Protein AF-A0A552FMI7-F1 (afdb_monomer_lite)

Sequence (33 aa):
MEVMHERNAHNFPLDLASGQQAPVALIAPAING

Organism: NCBI:txid2486251

Structure (mmCIF, N/CA/C/O backbone):
data_AF-A0A552FMI7-F1
#
_entry.id   AF-A0A552FMI7-F1
#
loop_
_atom_site.group_PDB
_atom_site.id
_atom_site.type_symbol
_atom_site.label_atom_id
_atom_site.label_alt_id
_atom_site.label_comp_id
_atom_site.label_asym_id
_atom_site.label_entity_id
_atom_site.label_seq_id
_atom_site.pdbx_PDB_ins_code
_atom_site.Cartn_x
_atom_site.Cartn_y
_atom_site.Cartn_z
_atom_site.occupancy
_atom_site.B_iso_or_equiv
_atom_site.auth_seq_id
_atom_site.auth_comp_id
_atom_site.auth_asym_id
_atom_site.auth_atom_id
_atom_site.pdbx_PDB_model_num
ATOM 1 N N . MET A 1 1 ? -11.016 20.946 32.199 1.00 63.09 1 MET A N 1
ATOM 2 C CA . MET A 1 1 ? -10.751 20.916 30.747 1.00 63.09 1 MET A CA 1
ATOM 3 C C . MET A 1 1 ? -10.758 19.453 30.366 1.00 63.09 1 MET A C 1
ATOM 5 O O . MET A 1 1 ? -9.868 18.741 30.807 1.00 63.09 1 MET A O 1
ATOM 9 N N . GLU A 1 2 ? -11.806 18.993 29.687 1.00 58.94 2 GLU A N 1
ATOM 10 C CA . GLU A 1 2 ? -11.961 17.577 29.341 1.00 58.94 2 GLU A CA 1
ATOM 11 C C . GLU A 1 2 ? -10.799 17.141 28.436 1.00 58.94 2 GLU A C 1
ATOM 13 O O . GLU A 1 2 ? -10.590 17.709 27.360 1.00 58.94 2 GLU A O 1
ATOM 18 N N . VAL A 1 3 ? -10.003 16.169 28.884 1.00 65.94 3 VAL A N 1
ATOM 19 C CA . VAL A 1 3 ? -8.946 15.571 28.064 1.00 65.94 3 VAL A CA 1
ATOM 20 C C . VAL A 1 3 ? -9.571 14.467 27.218 1.00 65.94 3 VAL A C 1
ATOM 22 O O . VAL A 1 3 ? -9.972 13.425 27.725 1.00 65.94 3 VAL A O 1
ATOM 25 N N . MET A 1 4 ? -9.693 14.704 25.911 1.00 71.88 4 MET A N 1
ATOM 26 C CA . MET A 1 4 ? -10.196 13.692 24.980 1.00 71.88 4 MET A CA 1
ATOM 27 C C . MET A 1 4 ? -9.149 12.579 24.842 1.00 71.88 4 MET A C 1
ATOM 29 O O . MET A 1 4 ? -8.112 12.781 24.210 1.00 71.88 4 MET A O 1
ATOM 33 N N . HIS A 1 5 ? -9.435 11.419 25.439 1.00 73.44 5 HIS A N 1
ATOM 34 C CA . HIS A 1 5 ? -8.563 10.236 25.521 1.00 73.44 5 HIS A CA 1
ATOM 35 C C . HIS A 1 5 ? -8.106 9.701 24.146 1.00 73.44 5 HIS A C 1
ATOM 37 O O . HIS A 1 5 ? -7.083 9.034 24.053 1.00 73.44 5 HIS A O 1
ATOM 43 N N . GLU A 1 6 ? -8.802 10.072 23.066 1.00 65.25 6 GLU A N 1
ATOM 44 C CA . GLU A 1 6 ? -8.609 9.516 21.719 1.00 65.25 6 GLU A CA 1
ATOM 45 C C . GLU A 1 6 ? -8.379 10.580 20.637 1.00 65.25 6 GLU A C 1
ATOM 47 O O . GLU A 1 6 ? -8.489 10.305 19.445 1.00 65.25 6 GLU A O 1
ATOM 52 N N . ARG A 1 7 ? -8.039 11.819 21.014 1.00 68.69 7 ARG A N 1
ATOM 53 C CA . ARG A 1 7 ? -7.919 12.924 20.041 1.00 68.69 7 ARG A CA 1
ATOM 54 C C . ARG A 1 7 ? -6.838 12.701 18.965 1.00 68.69 7 ARG A C 1
ATOM 56 O O . ARG A 1 7 ? -6.889 13.356 17.931 1.00 68.69 7 ARG A O 1
ATOM 63 N N . ASN A 1 8 ? -5.903 11.778 19.218 1.00 69.44 8 ASN A N 1
ATOM 64 C CA . ASN A 1 8 ? -4.827 11.357 18.312 1.00 69.44 8 ASN A CA 1
ATOM 65 C C . ASN A 1 8 ? -4.852 9.841 18.031 1.00 69.44 8 ASN A C 1
ATOM 67 O O . ASN A 1 8 ? -3.810 9.256 17.731 1.00 69.44 8 ASN A O 1
ATOM 71 N N . ALA A 1 9 ? -5.996 9.172 18.188 1.00 71.44 9 ALA A N 1
ATOM 72 C CA . ALA A 1 9 ? -6.094 7.773 17.795 1.00 71.44 9 ALA A CA 1
ATOM 73 C C . ALA A 1 9 ? -5.843 7.662 16.281 1.00 71.44 9 ALA A C 1
ATO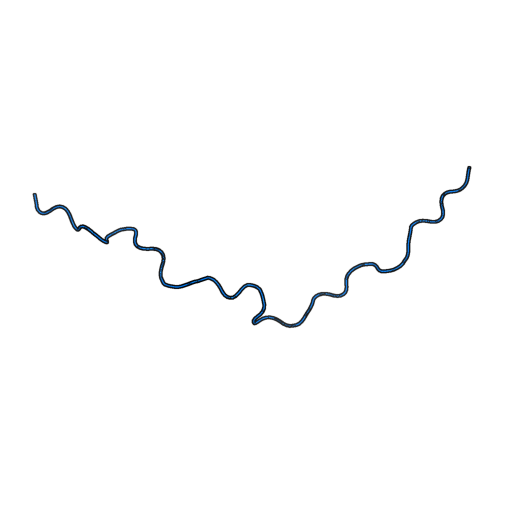M 75 O O . ALA A 1 9 ? -6.520 8.294 15.472 1.00 71.44 9 ALA A O 1
ATOM 76 N N . HIS A 1 10 ? -4.824 6.895 15.896 1.00 77.31 10 HIS A N 1
ATOM 77 C CA . HIS A 1 10 ? -4.548 6.613 14.494 1.00 77.31 10 HIS A CA 1
ATOM 78 C C . HIS A 1 10 ? -5.604 5.618 14.006 1.00 77.31 10 HIS A C 1
ATOM 80 O O . HIS A 1 10 ? -5.665 4.482 14.478 1.00 77.31 10 HIS A O 1
ATOM 86 N N . ASN A 1 11 ? -6.471 6.069 13.101 1.00 71.06 11 ASN A N 1
ATOM 87 C CA . ASN A 1 11 ? -7.581 5.276 12.588 1.00 71.06 11 ASN A CA 1
ATOM 88 C C . ASN A 1 11 ? -7.070 4.114 11.726 1.00 71.06 11 ASN A C 1
ATOM 90 O O . ASN A 1 11 ? -6.813 4.301 10.541 1.00 71.06 11 ASN A O 1
ATOM 94 N N . PHE A 1 12 ? -7.032 2.922 12.331 1.00 65.94 12 PHE A N 1
ATOM 95 C CA . PHE A 1 12 ? -6.882 1.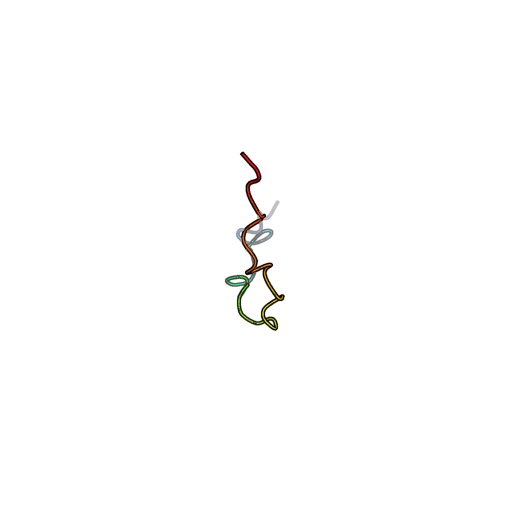611 11.688 1.00 65.94 12 PHE A CA 1
ATOM 96 C C . PHE A 1 12 ? -5.531 1.351 10.998 1.00 65.94 12 PHE A C 1
ATOM 98 O O . PHE A 1 12 ? -4.805 2.282 10.647 1.00 65.94 12 PHE A O 1
ATOM 105 N N . PRO A 1 13 ? -5.124 0.070 10.870 1.00 66.44 13 PRO A N 1
ATOM 106 C CA . PRO A 1 13 ? -3.827 -0.260 10.305 1.00 66.44 13 PR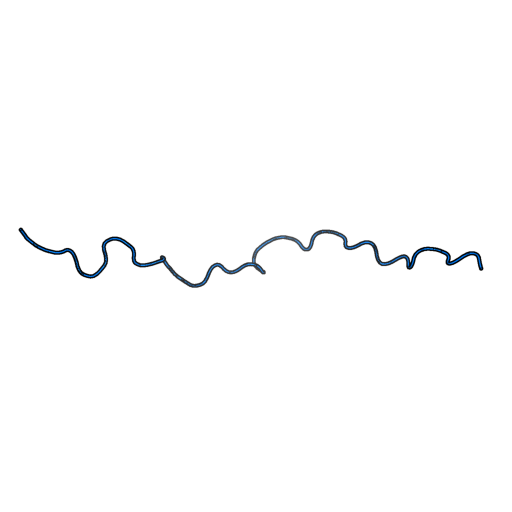O A CA 1
ATOM 107 C C . PRO A 1 13 ? -3.817 0.217 8.859 1.00 66.44 13 PRO A C 1
ATOM 109 O O . PRO A 1 13 ? -4.636 -0.215 8.053 1.00 66.44 13 PRO A O 1
ATOM 112 N N . LEU A 1 14 ? -2.918 1.149 8.556 1.00 67.12 14 LEU A N 1
ATOM 113 C CA . LEU A 1 14 ? -2.647 1.591 7.199 1.00 67.12 14 LEU A CA 1
ATOM 114 C C . LEU A 1 14 ? -2.329 0.331 6.380 1.00 67.12 14 LEU A C 1
ATOM 116 O O . LEU A 1 14 ? -1.254 -0.248 6.544 1.00 67.12 14 LEU A O 1
ATOM 120 N N . ASP A 1 15 ? -3.270 -0.144 5.560 1.00 67.88 15 ASP A N 1
ATOM 121 C CA . ASP A 1 15 ? -3.017 -1.287 4.687 1.00 67.88 15 ASP A CA 1
ATOM 122 C C . ASP A 1 15 ? -2.168 -0.811 3.506 1.00 67.88 15 ASP A C 1
ATOM 124 O O . ASP A 1 15 ? -2.656 -0.492 2.416 1.00 67.88 15 ASP A O 1
ATOM 128 N N . LEU A 1 16 ? -0.864 -0.733 3.779 1.00 64.88 16 LEU A N 1
ATOM 129 C CA . LEU A 1 16 ? 0.211 -0.388 2.852 1.00 64.88 16 LEU A CA 1
ATOM 130 C C . LEU A 1 16 ? 0.322 -1.375 1.674 1.00 64.88 16 LEU A C 1
ATOM 132 O O . LEU A 1 16 ? 1.137 -1.146 0.781 1.00 64.88 16 LEU A O 1
ATOM 136 N N . ALA A 1 17 ? -0.479 -2.446 1.651 1.00 63.47 17 ALA A N 1
ATOM 137 C CA . ALA A 1 17 ? -0.531 -3.435 0.579 1.00 63.47 17 ALA A CA 1
ATOM 138 C C . ALA A 1 17 ? -1.805 -3.344 -0.287 1.00 63.47 17 ALA A C 1
ATOM 140 O O . ALA A 1 17 ? -1.951 -4.119 -1.230 1.00 63.47 17 ALA A O 1
ATOM 141 N N . SER A 1 18 ? -2.708 -2.393 -0.019 1.00 71.06 18 SER A N 1
ATOM 142 C CA . SER A 1 18 ? -3.952 -2.217 -0.793 1.00 71.06 18 SER A CA 1
ATOM 143 C C . SER A 1 18 ? -3.756 -1.561 -2.172 1.00 71.06 18 SER A C 1
ATOM 145 O O . SER A 1 18 ? -4.663 -1.569 -3.007 1.00 71.06 18 SER A O 1
ATOM 147 N N . GLY A 1 19 ? -2.576 -0.989 -2.429 1.00 75.00 19 GLY A N 1
ATOM 148 C CA . GLY A 1 19 ? -2.215 -0.375 -3.708 1.00 75.00 19 GLY A CA 1
ATOM 149 C C . GLY A 1 19 ? -1.659 -1.376 -4.726 1.00 75.00 19 GLY A C 1
ATOM 150 O O . GLY A 1 19 ? -1.126 -2.425 -4.374 1.00 75.00 19 GLY A O 1
ATOM 151 N N . GLN A 1 20 ? -1.732 -1.034 -6.015 1.00 75.81 20 GLN A N 1
ATOM 152 C CA . GLN A 1 20 ? -1.013 -1.770 -7.061 1.00 75.81 20 GLN A CA 1
ATOM 153 C C . GLN A 1 20 ? 0.494 -1.766 -6.769 1.00 75.81 20 GLN A C 1
ATOM 155 O O . GLN A 1 20 ? 1.069 -0.719 -6.468 1.00 75.81 20 GLN A O 1
ATOM 160 N N . GLN A 1 21 ? 1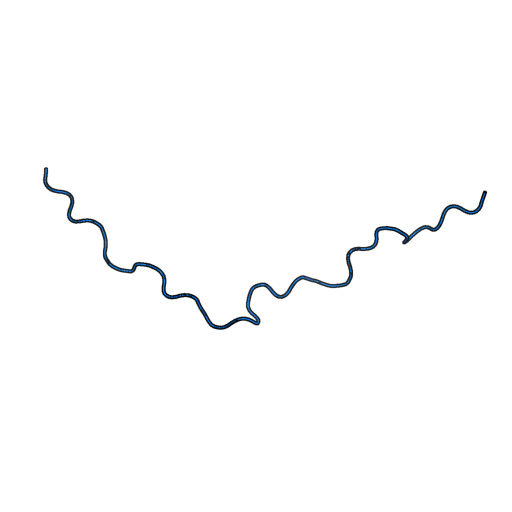.134 -2.935 -6.873 1.00 77.00 21 GLN A N 1
ATOM 161 C CA . GLN A 1 21 ? 2.567 -3.071 -6.637 1.00 77.00 21 GLN A CA 1
ATOM 162 C C . GLN A 1 21 ? 3.338 -2.183 -7.620 1.00 77.00 21 GLN A C 1
ATOM 164 O O . GLN A 1 21 ? 3.241 -2.350 -8.836 1.00 77.00 21 GLN A O 1
ATOM 169 N N . ALA A 1 22 ? 4.121 -1.242 -7.093 1.00 80.81 22 ALA A N 1
ATOM 170 C CA . ALA A 1 22 ? 5.038 -0.472 -7.917 1.00 80.81 22 ALA A CA 1
ATOM 171 C C . ALA A 1 22 ? 6.121 -1.413 -8.477 1.00 80.81 22 ALA A C 1
ATOM 173 O O . ALA A 1 22 ? 6.644 -2.248 -7.730 1.00 80.81 22 ALA A O 1
ATOM 174 N N . PRO A 1 23 ? 6.483 -1.299 -9.767 1.00 79.38 23 PRO A N 1
ATOM 175 C CA . PRO A 1 23 ? 7.568 -2.089 -10.326 1.00 79.38 23 PRO A CA 1
ATOM 176 C C . PRO A 1 23 ? 8.872 -1.740 -9.600 1.00 79.38 23 PRO A C 1
ATOM 178 O O . PRO A 1 23 ? 9.377 -0.623 -9.694 1.00 79.38 23 PRO A O 1
ATOM 181 N N . VAL A 1 24 ? 9.414 -2.705 -8.858 1.00 77.38 24 VAL A N 1
ATOM 182 C CA . VAL A 1 24 ? 10.754 -2.611 -8.273 1.00 77.38 24 VAL A CA 1
ATOM 183 C C . VAL A 1 24 ? 11.765 -2.962 -9.362 1.00 77.38 24 VAL A C 1
ATOM 185 O O . VAL A 1 24 ? 11.546 -3.888 -10.145 1.00 77.38 24 VAL A O 1
ATOM 188 N N . ALA A 1 25 ? 12.876 -2.228 -9.427 1.00 81.50 25 ALA A N 1
ATOM 189 C CA . ALA A 1 25 ? 13.973 -2.549 -10.331 1.00 81.50 25 ALA A CA 1
ATOM 190 C C . ALA A 1 25 ? 14.574 -3.916 -9.952 1.00 81.50 25 ALA A C 1
ATOM 192 O O . ALA A 1 25 ? 15.366 -4.029 -9.023 1.00 81.50 25 ALA A O 1
ATOM 193 N N . LEU A 1 26 ? 14.163 -4.963 -10.669 1.00 75.19 26 LEU A N 1
ATOM 194 C CA . LEU A 1 26 ? 14.632 -6.347 -10.503 1.00 75.19 26 LEU A CA 1
ATOM 195 C C . LEU A 1 26 ? 15.983 -6.607 -11.187 1.00 75.19 26 LEU A C 1
ATOM 197 O O . LEU A 1 26 ? 16.525 -7.706 -11.097 1.00 75.19 26 LEU A O 1
ATOM 201 N N . ILE A 1 27 ? 16.520 -5.616 -11.899 1.00 81.12 27 ILE A N 1
ATOM 202 C CA . ILE A 1 27 ? 17.801 -5.725 -12.588 1.00 81.12 27 ILE A CA 1
ATOM 203 C C . ILE A 1 27 ? 18.885 -5.313 -11.598 1.00 81.12 27 ILE A C 1
ATOM 205 O O . ILE A 1 27 ? 18.999 -4.139 -11.244 1.00 81.12 27 ILE A O 1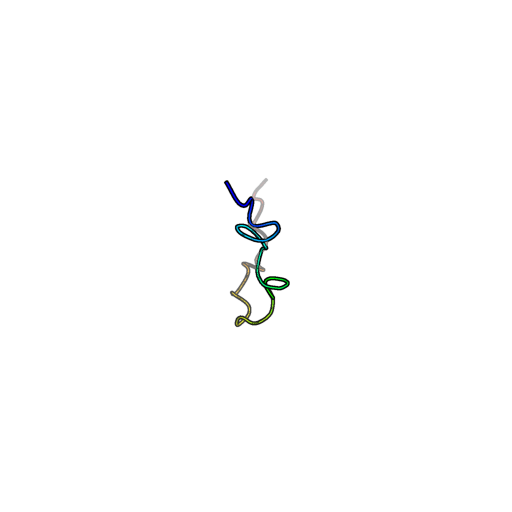
ATOM 209 N N . ALA A 1 28 ? 19.677 -6.286 -11.149 1.00 76.62 28 ALA A N 1
ATOM 210 C CA . ALA A 1 28 ? 20.884 -6.000 -10.394 1.00 76.62 28 ALA A CA 1
ATOM 211 C C . ALA A 1 28 ? 21.804 -5.105 -11.246 1.00 76.62 28 ALA A C 1
ATOM 213 O O . ALA A 1 28 ? 21.978 -5.383 -12.438 1.00 76.62 28 ALA A O 1
ATOM 214 N N . PRO A 1 29 ? 22.385 -4.033 -10.678 1.00 75.31 29 PRO A N 1
ATOM 215 C CA . PRO A 1 29 ? 23.345 -3.225 -11.412 1.00 75.31 29 PRO A CA 1
ATOM 216 C C . PRO A 1 29 ? 24.495 -4.125 -11.869 1.00 75.31 29 PRO A C 1
ATOM 218 O O . PRO A 1 29 ? 24.990 -4.948 -11.097 1.00 75.31 29 PRO A O 1
ATOM 221 N N . ALA A 1 30 ? 24.916 -3.980 -13.125 1.00 82.00 30 ALA A N 1
ATOM 222 C CA . ALA A 1 30 ? 26.125 -4.636 -13.597 1.00 82.00 30 ALA A CA 1
ATOM 223 C C . ALA A 1 30 ? 27.306 -4.075 -12.793 1.00 82.00 30 ALA A C 1
ATOM 225 O O . ALA A 1 30 ? 27.699 -2.921 -12.972 1.00 82.00 30 ALA A O 1
ATOM 226 N N . ILE A 1 31 ? 27.834 -4.873 -11.864 1.00 80.25 31 ILE A N 1
ATOM 227 C CA . ILE A 1 31 ? 29.069 -4.548 -11.157 1.00 80.25 31 ILE A CA 1
ATOM 228 C C . ILE A 1 31 ? 30.200 -4.808 -12.151 1.00 80.25 31 ILE A C 1
ATOM 230 O O . ILE A 1 31 ? 30.608 -5.950 -12.350 1.00 80.25 31 ILE A O 1
ATOM 234 N N . ASN A 1 32 ? 30.667 -3.752 -12.814 1.00 79.12 32 ASN A N 1
ATOM 235 C CA . ASN A 1 32 ? 31.917 -3.795 -13.562 1.00 79.12 32 ASN A CA 1
ATOM 236 C C . ASN A 1 32 ? 33.048 -3.627 -12.542 1.00 79.12 32 ASN A C 1
ATOM 238 O O . ASN A 1 32 ? 33.194 -2.545 -11.969 1.00 79.12 32 ASN A O 1
ATOM 242 N N . GLY A 1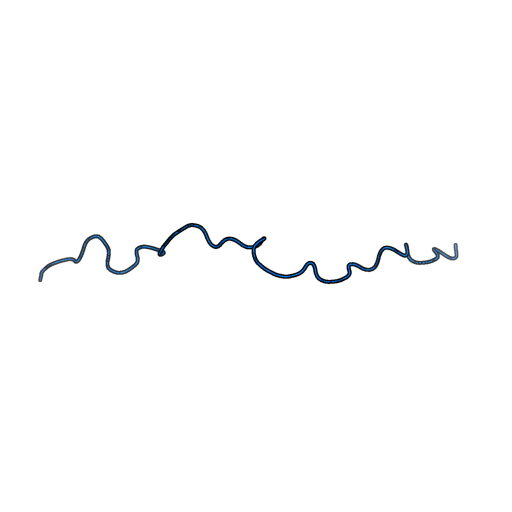 33 ? 33.742 -4.729 -12.254 1.00 66.38 33 GLY A N 1
ATOM 243 C CA . GLY A 1 33 ? 34.953 -4.745 -11.429 1.00 66.38 33 GLY A CA 1
ATOM 244 C C . GLY A 1 33 ? 36.157 -4.138 -12.130 1.00 66.38 33 GLY A C 1
ATOM 245 O O . GLY A 1 33 ? 36.125 -4.023 -13.377 1.00 66.38 33 GLY A O 1
#

Radius of gyration: 21.41 Å; chains: 1; bounding box: 47×27×44 Å

pLDDT: mean 72.31, std 6.24, range [58.94, 82.0]

Foldseek 3Di:
DDDDPCPPPDPDDPPPPPDDDDDDPPDDPPPDD

Secondary structure (DSSP, 8-state):
----TTTT---S---TTSSPPP----S------